Protein AF-A0A847X9S2-F1 (afdb_monomer_lite)

Radius of gyration: 16.28 Å; chains: 1; bounding box: 38×32×37 Å

Structure (mmCIF, N/CA/C/O backbone):
data_AF-A0A847X9S2-F1
#
_entry.id   AF-A0A847X9S2-F1
#
loop_
_atom_site.group_PDB
_atom_site.id
_atom_site.type_symbol
_atom_site.label_atom_id
_atom_site.label_alt_id
_atom_site.label_comp_id
_atom_site.label_asym_id
_atom_site.label_entity_id
_atom_site.label_seq_id
_atom_site.pdbx_PDB_ins_code
_atom_site.Cartn_x
_atom_site.Cartn_y
_atom_site.Cartn_z
_atom_site.occupancy
_atom_site.B_iso_or_equiv
_atom_site.auth_seq_id
_atom_site.auth_comp_id
_atom_site.auth_asym_id
_atom_site.auth_atom_id
_atom_site.pdbx_PDB_model_num
ATOM 1 N N . ASP A 1 1 ? 12.461 -0.513 -14.386 1.00 44.28 1 ASP A N 1
ATOM 2 C CA . ASP A 1 1 ? 12.731 -1.868 -13.884 1.00 44.28 1 ASP A CA 1
ATOM 3 C C . ASP A 1 1 ? 13.673 -1.711 -12.692 1.00 44.28 1 ASP A C 1
ATOM 5 O O . ASP A 1 1 ? 14.872 -1.596 -12.882 1.00 44.28 1 ASP A O 1
ATOM 9 N N . TYR A 1 2 ? 13.139 -1.498 -11.482 1.00 39.44 2 TYR A N 1
ATOM 10 C CA . TYR A 1 2 ? 13.909 -0.993 -10.321 1.00 39.44 2 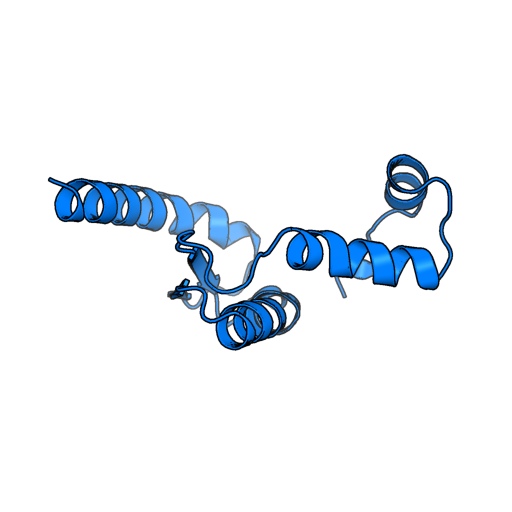TYR A CA 1
ATOM 11 C C . TYR A 1 2 ? 14.960 -1.996 -9.810 1.00 39.44 2 TYR A C 1
ATOM 13 O O . TYR A 1 2 ? 15.936 -1.627 -9.166 1.00 39.44 2 TYR A O 1
ATOM 21 N N . LEU A 1 3 ? 14.807 -3.272 -10.176 1.00 44.12 3 LEU A N 1
ATOM 22 C CA . LEU A 1 3 ? 15.820 -4.299 -9.943 1.00 44.12 3 LEU A CA 1
ATOM 23 C C . LEU A 1 3 ? 17.043 -4.170 -10.866 1.00 44.12 3 LEU A C 1
ATOM 25 O O . LEU A 1 3 ? 18.024 -4.869 -10.640 1.00 44.12 3 LEU A O 1
ATOM 29 N N . GLN A 1 4 ? 17.029 -3.279 -11.865 1.00 47.06 4 GLN A N 1
ATOM 30 C CA . GLN A 1 4 ? 18.229 -2.978 -12.655 1.00 47.06 4 GLN A CA 1
ATOM 31 C C . GLN A 1 4 ? 19.197 -2.015 -11.954 1.00 47.06 4 GLN A C 1
ATOM 33 O O . GLN A 1 4 ? 20.340 -1.908 -12.387 1.00 47.06 4 GLN A O 1
ATOM 38 N N . GLU A 1 5 ? 18.789 -1.371 -10.856 1.00 49.03 5 GLU A N 1
ATOM 39 C CA . GLU A 1 5 ? 19.664 -0.502 -10.052 1.00 49.03 5 GLU A CA 1
ATOM 40 C C . GLU A 1 5 ? 19.896 -1.016 -8.625 1.00 49.03 5 GLU A C 1
ATOM 42 O O . GLU A 1 5 ? 20.432 -0.297 -7.779 1.00 49.03 5 GLU A O 1
ATOM 47 N N . VAL A 1 6 ? 19.584 -2.285 -8.335 1.00 57.31 6 VAL A N 1
ATOM 48 C CA . VAL A 1 6 ? 20.211 -2.917 -7.170 1.00 57.31 6 VAL A CA 1
ATOM 49 C C . VAL A 1 6 ? 21.669 -3.121 -7.540 1.00 57.31 6 VAL A C 1
ATOM 51 O O . VAL A 1 6 ? 22.021 -4.035 -8.284 1.00 57.31 6 VAL A O 1
ATOM 54 N N . LYS A 1 7 ? 22.525 -2.220 -7.066 1.00 65.50 7 LYS A N 1
ATOM 55 C CA . LYS A 1 7 ? 23.961 -2.379 -7.240 1.00 65.50 7 LYS A CA 1
ATOM 56 C C . 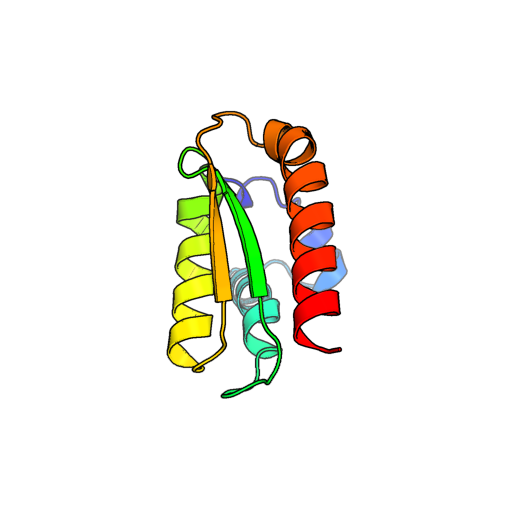LYS A 1 7 ? 24.351 -3.737 -6.664 1.00 65.50 7 LYS A C 1
ATOM 58 O O . LYS A 1 7 ? 24.050 -4.016 -5.504 1.00 65.50 7 LYS A O 1
ATOM 63 N N . MET A 1 8 ? 25.017 -4.560 -7.472 1.00 67.19 8 MET A N 1
ATOM 64 C CA . MET A 1 8 ? 25.430 -5.915 -7.084 1.00 67.19 8 MET A CA 1
ATOM 65 C C . MET A 1 8 ? 26.228 -5.923 -5.773 1.00 67.19 8 MET A C 1
ATOM 67 O O . MET A 1 8 ? 26.135 -6.879 -5.019 1.00 67.19 8 MET A O 1
ATOM 71 N N . GLU A 1 9 ? 26.888 -4.807 -5.439 1.00 70.75 9 GLU A N 1
ATOM 72 C CA . GLU A 1 9 ? 27.557 -4.583 -4.152 1.00 70.75 9 GLU A CA 1
ATOM 73 C C . GLU A 1 9 ? 26.646 -4.788 -2.927 1.00 70.75 9 GLU A C 1
ATOM 75 O O . GLU A 1 9 ? 27.106 -5.286 -1.904 1.00 70.75 9 GLU A O 1
ATOM 80 N N . TYR A 1 10 ? 25.355 -4.448 -3.011 1.00 74.62 10 TYR A N 1
ATOM 81 C CA . TYR A 1 10 ? 24.410 -4.666 -1.914 1.00 74.62 10 TYR A CA 1
ATOM 82 C C . TYR A 1 10 ? 23.992 -6.127 -1.802 1.00 74.62 10 TYR A C 1
ATOM 84 O O . TYR A 1 10 ? 23.849 -6.632 -0.691 1.00 74.62 10 TYR A O 1
ATOM 92 N N . ILE A 1 11 ? 23.816 -6.808 -2.936 1.00 71.50 11 ILE A N 1
ATOM 93 C CA . ILE A 1 11 ? 23.480 -8.235 -2.953 1.00 71.50 11 ILE A CA 1
ATOM 94 C C . ILE A 1 11 ? 24.667 -9.033 -2.405 1.00 71.50 11 ILE A C 1
ATOM 96 O O . ILE A 1 11 ? 24.482 -9.833 -1.493 1.00 71.50 11 ILE A O 1
ATOM 100 N N . ASP A 1 12 ? 25.886 -8.720 -2.851 1.00 75.44 12 ASP A N 1
ATOM 101 C CA . ASP A 1 12 ? 27.123 -9.307 -2.333 1.00 75.44 12 ASP A CA 1
ATOM 102 C C . ASP A 1 12 ? 27.297 -9.049 -0.834 1.00 75.44 12 ASP A C 1
ATOM 104 O O . ASP A 1 12 ? 27.655 -9.955 -0.087 1.00 75.44 12 ASP A O 1
ATOM 108 N N . TYR A 1 13 ? 27.017 -7.830 -0.365 1.00 80.06 13 TYR A N 1
ATOM 109 C CA . TYR A 1 13 ? 27.127 -7.500 1.056 1.00 80.06 13 TYR A CA 1
ATOM 110 C C . TYR A 1 13 ? 26.133 -8.279 1.928 1.00 80.06 13 TYR A C 1
ATOM 112 O O . TYR A 1 13 ? 26.488 -8.723 3.019 1.00 80.06 13 TYR A O 1
ATOM 120 N N . ILE A 1 14 ? 24.887 -8.429 1.471 1.00 77.81 14 ILE A N 1
ATOM 121 C CA . ILE A 1 14 ? 23.818 -9.067 2.251 1.00 77.81 14 ILE A CA 1
ATOM 122 C C . ILE A 1 14 ? 23.914 -10.595 2.178 1.00 77.81 14 ILE A C 1
ATOM 124 O O . ILE A 1 14 ? 23.704 -11.266 3.187 1.00 77.81 14 ILE A O 1
ATOM 128 N N . MET A 1 15 ? 24.214 -11.142 0.999 1.00 78.00 15 MET A N 1
ATOM 129 C CA . MET A 1 15 ? 24.068 -12.571 0.701 1.00 78.00 15 MET A CA 1
ATOM 130 C C . MET A 1 15 ? 25.405 -13.287 0.467 1.00 78.00 15 MET A C 1
ATOM 132 O O . MET A 1 15 ? 25.451 -14.512 0.532 1.00 78.00 15 MET A O 1
ATOM 136 N N . GLY A 1 16 ? 26.496 -12.556 0.211 1.00 78.25 16 GLY A N 1
ATOM 137 C CA . GLY A 1 16 ? 27.824 -13.125 -0.048 1.00 78.25 16 GLY A CA 1
ATOM 138 C C . GLY A 1 16 ? 28.010 -13.763 -1.433 1.00 78.25 16 GLY A C 1
ATOM 139 O O . GLY A 1 16 ? 29.074 -14.327 -1.686 1.00 78.25 16 GLY A O 1
ATOM 140 N N . ASP A 1 17 ? 27.002 -13.692 -2.307 1.00 74.31 17 ASP A N 1
ATOM 141 C CA . ASP A 1 17 ? 26.992 -14.179 -3.696 1.00 74.31 17 ASP A CA 1
ATOM 142 C C . ASP A 1 17 ? 25.974 -13.357 -4.521 1.00 74.31 17 ASP A C 1
ATOM 144 O O . ASP A 1 17 ? 25.091 -12.722 -3.951 1.00 74.31 17 ASP A O 1
ATOM 148 N N . HIS A 1 18 ? 26.068 -13.369 -5.854 1.00 69.69 18 HIS A N 1
ATOM 149 C CA . HIS A 1 18 ? 25.235 -12.579 -6.780 1.00 69.69 18 HIS A CA 1
ATOM 150 C C . HIS A 1 18 ? 24.656 -13.410 -7.940 1.00 69.69 18 HIS A C 1
ATOM 152 O O . HIS A 1 18 ? 24.405 -12.909 -9.043 1.00 69.69 18 HIS A O 1
ATOM 158 N N . GLY A 1 19 ? 24.422 -14.702 -7.705 1.00 72.00 19 GLY A N 1
ATOM 159 C CA . GLY A 1 19 ? 23.733 -15.577 -8.646 1.00 72.00 19 GLY A CA 1
ATOM 160 C C . GLY A 1 19 ? 22.231 -15.277 -8.781 1.00 72.00 19 GLY A C 1
ATOM 161 O O . GLY A 1 19 ? 21.600 -14.650 -7.932 1.00 72.00 19 GLY A O 1
ATOM 162 N N . LYS A 1 20 ? 21.602 -15.804 -9.843 1.00 67.50 20 LYS A N 1
ATOM 163 C CA . LYS A 1 20 ? 20.135 -15.716 -10.032 1.00 67.50 20 LYS A CA 1
ATOM 164 C C . LYS A 1 20 ? 19.341 -16.353 -8.886 1.00 67.50 20 LYS A C 1
ATOM 166 O O . LYS A 1 20 ? 18.250 -15.887 -8.577 1.00 67.50 20 LYS A O 1
ATOM 171 N N . ALA A 1 21 ? 19.881 -17.410 -8.279 1.00 70.69 21 ALA A N 1
ATOM 172 C CA . ALA A 1 21 ? 19.288 -18.036 -7.102 1.00 70.69 21 ALA A CA 1
ATOM 173 C C . ALA A 1 21 ? 19.217 -17.045 -5.928 1.00 70.69 21 ALA A C 1
ATOM 175 O O . ALA A 1 21 ? 18.169 -16.911 -5.309 1.00 70.69 21 ALA A O 1
ATOM 176 N N . THR A 1 22 ? 20.275 -16.261 -5.719 1.00 77.62 22 THR A N 1
ATOM 177 C CA . THR A 1 22 ? 20.379 -15.272 -4.644 1.00 77.62 22 THR A CA 1
ATOM 178 C C . THR A 1 22 ? 19.363 -14.139 -4.770 1.00 77.62 22 THR A C 1
ATOM 180 O O . THR A 1 22 ? 18.781 -13.700 -3.781 1.00 77.62 22 THR A O 1
ATOM 183 N N . GLN A 1 23 ? 19.099 -13.673 -5.993 1.00 74.94 23 GLN A N 1
ATOM 184 C CA . GLN A 1 23 ? 18.068 -12.660 -6.231 1.00 74.94 23 GLN A CA 1
ATOM 185 C C . GLN A 1 23 ? 16.661 -13.188 -5.904 1.00 74.94 23 GLN A C 1
ATOM 187 O O . GLN A 1 23 ? 15.854 -12.474 -5.310 1.00 74.94 23 GLN A O 1
ATOM 192 N N . GLU A 1 24 ? 16.367 -14.433 -6.280 1.00 77.88 24 GLU A N 1
ATOM 193 C CA . GLU A 1 24 ? 15.084 -15.077 -5.983 1.00 77.88 24 GLU A CA 1
ATOM 194 C C . GLU A 1 24 ? 14.906 -15.293 -4.473 1.00 77.88 24 GLU A C 1
ATOM 196 O O . GLU A 1 24 ? 13.852 -14.985 -3.920 1.00 77.88 24 GLU A O 1
ATOM 201 N N . GLU A 1 25 ? 15.960 -15.730 -3.782 1.00 78.69 25 GLU A N 1
ATOM 202 C CA . GLU A 1 25 ? 15.987 -15.842 -2.320 1.00 78.69 25 GLU A CA 1
ATOM 203 C C . GLU A 1 25 ? 15.739 -14.487 -1.648 1.00 78.69 25 GLU A C 1
ATOM 205 O O . GLU A 1 25 ? 14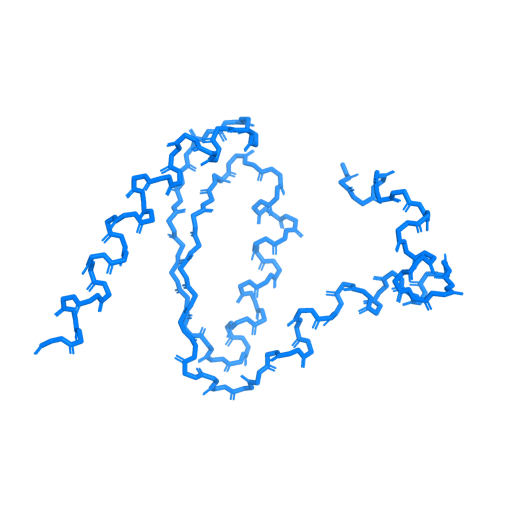.931 -14.389 -0.722 1.00 78.69 25 GLU A O 1
ATOM 210 N N . MET A 1 26 ? 16.368 -13.421 -2.152 1.00 78.75 26 MET A N 1
ATOM 211 C CA . MET A 1 26 ? 16.176 -12.068 -1.632 1.00 78.75 26 MET A CA 1
ATOM 212 C C . MET A 1 26 ? 14.733 -11.581 -1.823 1.00 78.75 26 MET A C 1
ATOM 214 O O . MET A 1 26 ? 14.151 -11.011 -0.899 1.00 78.75 26 MET A O 1
ATOM 218 N N . ASN A 1 27 ? 14.118 -11.860 -2.978 1.00 78.81 27 ASN A N 1
ATOM 219 C CA . ASN A 1 27 ? 12.707 -11.542 -3.230 1.00 78.81 27 ASN A CA 1
ATOM 220 C C . ASN A 1 27 ? 11.763 -12.256 -2.250 1.00 78.81 27 ASN A C 1
ATOM 222 O O . ASN A 1 27 ? 10.700 -11.730 -1.917 1.00 78.81 27 ASN A O 1
ATOM 226 N N . GLN A 1 28 ? 12.147 -13.443 -1.776 1.00 81.94 28 GLN A N 1
ATOM 227 C CA . GLN A 1 28 ? 11.336 -14.249 -0.868 1.00 81.94 28 GLN A CA 1
ATOM 228 C C . GLN A 1 28 ? 11.534 -13.894 0.610 1.00 81.94 28 GLN A C 1
ATOM 230 O O . GLN A 1 28 ? 10.699 -14.284 1.427 1.00 81.94 28 GLN A O 1
ATOM 235 N N . LEU A 1 29 ? 12.567 -13.123 0.977 1.00 81.62 29 LEU A N 1
ATOM 236 C CA . LEU A 1 29 ? 12.884 -12.800 2.376 1.00 81.62 29 LEU A CA 1
ATOM 237 C C . LEU A 1 29 ? 11.669 -12.278 3.146 1.00 81.62 29 LEU A C 1
ATOM 239 O O . LEU A 1 29 ? 11.288 -12.867 4.153 1.00 81.62 29 LEU A O 1
ATOM 243 N N . ILE A 1 30 ? 11.016 -11.221 2.649 1.00 77.62 30 ILE A N 1
ATOM 244 C CA . ILE A 1 30 ? 9.854 -10.618 3.324 1.00 77.62 30 ILE A CA 1
ATOM 245 C C . ILE A 1 30 ? 8.729 -11.646 3.477 1.00 77.62 30 ILE A C 1
ATOM 247 O O . ILE A 1 30 ? 8.109 -11.732 4.534 1.00 77.62 30 ILE A O 1
ATOM 251 N N . THR A 1 31 ? 8.487 -12.461 2.449 1.00 79.69 31 THR A N 1
ATOM 252 C CA . THR A 1 31 ? 7.420 -13.467 2.475 1.00 79.69 31 THR A CA 1
ATOM 253 C C . THR A 1 31 ? 7.733 -14.650 3.389 1.00 79.69 31 THR A C 1
ATOM 255 O O . THR A 1 31 ? 6.808 -15.230 3.949 1.00 79.69 31 THR A O 1
ATOM 258 N N . ASN A 1 32 ? 9.013 -14.968 3.602 1.00 81.44 32 ASN A N 1
ATOM 259 C CA . ASN A 1 32 ? 9.454 -16.035 4.502 1.00 81.44 32 ASN A CA 1
ATOM 260 C C . ASN A 1 32 ? 9.247 -15.673 5.979 1.00 81.44 32 ASN A C 1
ATOM 262 O O . ASN A 1 32 ? 9.082 -16.564 6.809 1.00 81.44 32 ASN A O 1
ATOM 266 N N . PHE A 1 33 ? 9.216 -14.378 6.311 1.00 79.25 33 PHE A N 1
ATOM 267 C CA . PHE A 1 33 ? 8.878 -13.907 7.658 1.00 79.25 33 PHE A CA 1
ATOM 268 C C . PHE A 1 33 ? 7.370 -13.852 7.923 1.00 79.25 33 PHE A C 1
ATOM 270 O O . PHE A 1 33 ? 6.957 -13.678 9.071 1.00 79.25 33 PHE A O 1
ATOM 277 N N . LEU A 1 34 ? 6.533 -13.995 6.893 1.00 84.50 34 LEU A N 1
ATOM 278 C CA . LEU A 1 34 ? 5.090 -14.030 7.080 1.00 84.50 34 LEU A CA 1
ATOM 279 C C . LEU A 1 34 ? 4.655 -15.416 7.560 1.00 84.50 34 LEU A C 1
ATOM 281 O O . LEU A 1 34 ? 4.879 -16.426 6.895 1.00 84.50 34 LEU A O 1
ATOM 285 N N . ALA A 1 35 ? 3.970 -15.450 8.699 1.00 81.88 35 ALA A N 1
ATOM 286 C CA . ALA A 1 35 ? 3.312 -16.649 9.197 1.00 81.88 35 ALA A CA 1
ATOM 287 C C . ALA A 1 35 ? 1.836 -16.677 8.752 1.00 81.88 35 ALA A C 1
ATOM 289 O O . ALA A 1 35 ? 1.167 -15.637 8.820 1.00 81.88 35 ALA A O 1
ATOM 290 N N . PRO A 1 36 ? 1.298 -17.842 8.343 1.00 83.25 36 PRO A N 1
ATOM 291 C CA . PRO A 1 36 ? -0.133 -18.004 8.107 1.00 83.25 36 PRO A CA 1
ATOM 292 C C . PRO A 1 36 ? -0.959 -17.552 9.314 1.00 83.25 36 PRO A C 1
ATOM 294 O O . PRO A 1 36 ? -0.613 -17.853 10.456 1.00 83.25 36 PRO A O 1
ATOM 297 N N . SER A 1 37 ? -2.051 -16.831 9.054 1.00 77.75 37 SER A N 1
ATOM 298 C CA . SER A 1 37 ? -2.966 -16.311 10.080 1.00 77.75 37 SER A CA 1
ATOM 299 C C . SER A 1 37 ? -2.291 -15.433 11.142 1.00 77.75 37 SER A C 1
ATOM 301 O O . SER A 1 37 ? -2.744 -15.378 12.288 1.00 77.75 37 SER A O 1
ATOM 303 N N . SER A 1 38 ? -1.214 -14.730 10.769 1.00 84.69 38 SER A N 1
ATOM 304 C CA . SER A 1 38 ? -0.627 -13.692 11.617 1.00 84.69 38 SER A CA 1
ATOM 305 C C . SER A 1 38 ? -1.684 -12.663 12.031 1.00 84.69 38 SER A C 1
ATOM 307 O O . SER A 1 38 ? -2.527 -12.259 11.230 1.00 84.69 38 SER A O 1
ATOM 309 N N . GLN A 1 39 ? -1.603 -12.194 13.278 1.00 88.06 39 GLN A N 1
ATOM 310 C CA . GLN A 1 39 ? -2.439 -11.095 13.773 1.00 88.06 39 GLN A CA 1
ATOM 311 C C . GLN A 1 39 ? -1.956 -9.719 13.289 1.00 88.06 39 GLN A C 1
ATOM 313 O O . GLN A 1 39 ? -2.621 -8.712 13.534 1.00 88.06 39 GLN A O 1
ATOM 318 N N . THR A 1 40 ? -0.805 -9.656 12.609 1.00 89.31 40 THR A N 1
ATOM 319 C CA . THR A 1 40 ? -0.310 -8.426 11.988 1.00 89.31 40 THR A CA 1
ATOM 320 C C . THR A 1 40 ? -1.311 -7.920 10.954 1.00 89.31 40 THR A C 1
ATOM 322 O O . THR A 1 40 ? -1.702 -8.648 10.046 1.00 89.31 40 THR A O 1
ATOM 325 N N . LYS A 1 41 ? -1.685 -6.647 11.071 1.00 92.69 41 LYS A N 1
ATOM 326 C CA . LYS A 1 41 ? -2.511 -5.933 10.096 1.00 92.69 41 LYS A CA 1
ATOM 327 C C . LYS A 1 41 ? -1.620 -5.003 9.286 1.00 92.69 41 LYS A C 1
ATOM 329 O O . LYS A 1 41 ? -0.858 -4.234 9.870 1.00 92.69 41 LYS A O 1
ATOM 334 N N . PHE A 1 42 ? -1.713 -5.069 7.963 1.00 94.06 42 PHE A N 1
ATOM 335 C CA . PHE A 1 42 ? -0.954 -4.192 7.073 1.00 94.06 42 PHE A CA 1
ATOM 336 C C . PHE A 1 42 ? -1.822 -3.031 6.585 1.00 94.06 42 PHE A C 1
ATOM 338 O O . PHE A 1 42 ? -2.931 -3.235 6.110 1.00 94.06 42 PHE A O 1
ATOM 345 N N . TYR A 1 43 ? -1.302 -1.812 6.656 1.00 95.56 43 TYR A N 1
ATOM 346 C CA . TYR A 1 43 ? -1.953 -0.610 6.137 1.00 95.56 43 TYR A CA 1
ATOM 347 C C . TYR A 1 43 ? -0.985 0.033 5.152 1.00 95.56 43 TYR A C 1
ATOM 349 O O . TYR A 1 43 ? 0.124 0.408 5.535 1.00 95.56 43 TYR A O 1
ATOM 357 N N . ILE A 1 44 ? -1.346 0.054 3.870 1.00 93.94 44 ILE A N 1
ATOM 358 C CA . ILE A 1 44 ? -0.415 0.364 2.784 1.00 93.94 44 ILE A CA 1
ATOM 359 C C . ILE A 1 44 ? -0.961 1.537 1.978 1.00 93.94 44 ILE A C 1
ATOM 361 O O . ILE A 1 44 ? -1.989 1.415 1.316 1.00 93.94 44 ILE A O 1
ATOM 365 N N . HIS A 1 45 ? -0.226 2.644 1.988 1.00 93.56 45 HIS A N 1
ATOM 366 C CA . HIS A 1 45 ? -0.464 3.786 1.113 1.00 93.56 45 HIS A CA 1
ATOM 367 C C . HIS A 1 45 ? 0.309 3.627 -0.192 1.00 93.56 45 HIS A C 1
ATOM 369 O O . HIS A 1 45 ? 1.506 3.327 -0.174 1.00 93.56 45 HIS A O 1
ATOM 375 N N . ILE A 1 46 ? -0.360 3.827 -1.324 1.00 91.50 46 ILE A N 1
ATOM 376 C CA . ILE A 1 46 ? 0.252 3.667 -2.641 1.00 91.50 46 ILE A CA 1
ATOM 377 C C . ILE A 1 46 ? -0.487 4.475 -3.710 1.00 91.50 46 ILE A C 1
ATOM 379 O O . ILE A 1 46 ? -1.711 4.580 -3.688 1.00 91.50 46 ILE A O 1
ATOM 383 N N . SER A 1 47 ? 0.232 4.966 -4.720 1.00 89.94 47 SER A N 1
ATOM 384 C CA . SER A 1 47 ? -0.402 5.428 -5.957 1.00 89.94 47 SER A CA 1
ATOM 385 C C . SER A 1 47 ? -0.602 4.295 -6.956 1.00 89.94 47 SER A C 1
ATOM 387 O O . SER A 1 47 ? 0.309 3.529 -7.262 1.00 89.94 47 SER A O 1
ATOM 389 N N . THR A 1 48 ? -1.789 4.243 -7.551 1.00 87.94 48 THR A N 1
ATOM 390 C CA . THR A 1 48 ? -2.099 3.304 -8.641 1.00 87.94 48 THR A CA 1
ATOM 391 C C . THR A 1 48 ? -1.371 3.607 -9.954 1.00 87.94 48 THR A C 1
ATOM 393 O O . THR A 1 48 ? -1.312 2.738 -10.831 1.00 87.94 48 THR A O 1
ATOM 396 N N . GLU A 1 49 ? -0.799 4.805 -10.078 1.00 87.25 49 GLU A N 1
ATOM 397 C CA . GLU A 1 49 ? 0.009 5.240 -11.221 1.00 87.25 49 GLU A CA 1
ATOM 398 C C . GLU A 1 49 ? 1.513 4.994 -11.005 1.00 87.25 49 GLU A C 1
ATOM 400 O O . GLU A 1 49 ? 2.290 5.073 -11.956 1.00 87.25 49 GLU A O 1
ATOM 405 N N . ASP A 1 50 ? 1.920 4.598 -9.794 1.00 81.44 50 ASP A N 1
ATOM 406 C CA . ASP A 1 50 ? 3.287 4.178 -9.502 1.00 81.44 50 ASP A CA 1
ATOM 407 C C . ASP A 1 50 ? 3.547 2.755 -10.027 1.00 81.44 50 ASP A C 1
ATOM 409 O O . ASP A 1 50 ? 2.809 1.803 -9.753 1.00 81.44 50 ASP A O 1
ATOM 413 N N . HIS A 1 51 ? 4.643 2.571 -10.762 1.00 81.94 51 HIS A N 1
ATOM 414 C CA . HIS A 1 51 ? 5.085 1.256 -11.220 1.00 81.94 51 HIS A CA 1
ATOM 415 C C . HIS A 1 51 ? 5.281 0.236 -10.078 1.00 81.94 51 HIS A C 1
ATOM 417 O O . HIS A 1 51 ? 5.060 -0.963 -10.284 1.00 81.94 51 HIS A O 1
ATOM 423 N N . HIS A 1 52 ? 5.621 0.686 -8.867 1.00 82.38 52 HIS A N 1
ATOM 424 C CA . HIS A 1 52 ? 5.750 -0.166 -7.687 1.00 82.38 52 HIS A CA 1
ATOM 425 C C . HIS A 1 52 ? 4.417 -0.788 -7.251 1.00 82.38 52 HIS A C 1
ATOM 427 O O . HIS A 1 52 ? 4.415 -1.900 -6.716 1.00 82.38 52 HIS A O 1
ATOM 433 N N . TYR A 1 53 ? 3.275 -0.147 -7.539 1.00 86.50 53 TYR A N 1
ATOM 434 C CA . TYR A 1 53 ? 1.960 -0.728 -7.256 1.00 86.50 53 TYR A CA 1
ATOM 435 C C . TYR A 1 53 ? 1.787 -2.067 -7.974 1.00 86.50 53 TYR A C 1
ATOM 437 O O . TYR A 1 53 ? 1.457 -3.081 -7.357 1.00 86.50 53 TYR A O 1
ATOM 445 N N . LYS A 1 54 ? 2.072 -2.093 -9.280 1.00 87.31 54 LYS A N 1
ATOM 446 C CA . LYS A 1 54 ? 1.924 -3.306 -10.093 1.00 87.31 54 LYS A CA 1
ATOM 447 C C . LYS A 1 54 ? 3.015 -4.332 -9.804 1.00 87.31 54 LYS A C 1
ATOM 449 O O . LYS A 1 54 ? 2.715 -5.522 -9.757 1.00 87.31 54 LYS A O 1
ATOM 454 N N . ASN A 1 55 ? 4.250 -3.873 -9.611 1.00 85.56 55 ASN A N 1
ATOM 455 C CA . ASN A 1 55 ? 5.417 -4.752 -9.544 1.00 85.56 55 ASN A CA 1
ATOM 456 C C . ASN A 1 55 ? 5.709 -5.305 -8.145 1.00 85.56 55 ASN A C 1
ATOM 458 O O . ASN A 1 55 ? 6.349 -6.348 -8.047 1.00 85.56 55 ASN A O 1
ATOM 462 N N . HIS A 1 56 ? 5.255 -4.648 -7.073 1.00 85.69 56 HIS A N 1
ATOM 463 C CA . HIS A 1 56 ? 5.567 -5.066 -5.699 1.00 85.69 56 HIS A CA 1
ATOM 464 C C . HIS A 1 56 ? 4.325 -5.188 -4.823 1.00 85.69 56 HIS A C 1
ATOM 466 O O . HIS A 1 56 ? 4.132 -6.230 -4.200 1.00 85.69 56 HIS A O 1
ATOM 472 N N . ILE A 1 57 ? 3.447 -4.178 -4.821 1.00 91.38 57 ILE A N 1
ATOM 473 C CA . ILE A 1 57 ? 2.276 -4.192 -3.933 1.00 91.38 57 ILE A CA 1
ATOM 474 C C . ILE A 1 57 ? 1.295 -5.296 -4.335 1.00 91.38 57 ILE A C 1
ATOM 476 O O . ILE A 1 57 ? 0.924 -6.100 -3.489 1.00 91.38 57 ILE A O 1
ATOM 480 N N . LEU A 1 58 ? 0.931 -5.415 -5.618 1.00 92.25 58 LEU A N 1
ATOM 481 C CA . LEU A 1 58 ? 0.017 -6.476 -6.066 1.00 92.25 58 LEU A CA 1
ATOM 482 C C . LEU A 1 58 ? 0.560 -7.904 -5.848 1.00 92.25 58 LEU A C 1
ATOM 484 O O . LEU A 1 58 ? -0.216 -8.773 -5.442 1.00 92.25 58 LEU A O 1
ATOM 488 N N . PRO A 1 59 ? 1.844 -8.216 -6.117 1.00 90.75 59 PRO A N 1
ATOM 489 C CA . PRO A 1 59 ? 2.417 -9.499 -5.719 1.00 90.75 59 PRO A CA 1
ATOM 490 C C . PRO A 1 59 ? 2.354 -9.741 -4.212 1.00 90.75 59 PRO A C 1
ATOM 492 O O . PRO A 1 59 ? 1.959 -10.828 -3.797 1.00 90.75 59 PRO A O 1
ATOM 495 N N . PHE A 1 60 ? 2.680 -8.735 -3.399 1.00 91.50 60 PHE A N 1
ATOM 496 C CA . PHE A 1 60 ? 2.666 -8.860 -1.945 1.00 91.50 60 PHE A CA 1
ATOM 497 C C . PHE A 1 60 ? 1.257 -9.116 -1.397 1.00 91.50 60 PHE A C 1
ATOM 499 O O . PHE A 1 60 ? 1.075 -10.046 -0.614 1.00 91.50 60 PHE A O 1
ATOM 506 N N . THR A 1 61 ? 0.237 -8.390 -1.869 1.00 93.75 61 THR A N 1
ATOM 507 C CA . THR A 1 61 ? -1.151 -8.594 -1.419 1.00 93.75 61 THR A CA 1
ATOM 508 C C . THR A 1 61 ? -1.658 -9.998 -1.725 1.00 93.75 61 THR A C 1
ATOM 510 O O . THR A 1 61 ? -2.346 -10.579 -0.900 1.00 93.75 61 THR A O 1
ATOM 513 N N . LYS A 1 62 ? -1.235 -10.611 -2.842 1.00 93.31 62 LYS A N 1
ATOM 514 C CA . LYS A 1 62 ? -1.563 -12.019 -3.140 1.00 93.31 62 LYS A CA 1
ATOM 515 C C . LYS A 1 62 ? -0.977 -12.994 -2.115 1.00 93.31 62 LYS A C 1
ATOM 517 O O . LYS A 1 62 ? -1.556 -14.055 -1.884 1.00 93.31 62 LYS A O 1
ATOM 522 N N . VAL A 1 63 ? 0.184 -12.679 -1.536 1.00 91.81 63 VAL A N 1
ATOM 523 C CA . VAL A 1 63 ? 0.770 -13.480 -0.450 1.00 91.81 63 VAL A CA 1
ATOM 524 C C . VAL A 1 63 ? -0.014 -13.271 0.844 1.00 91.81 63 VAL A C 1
ATOM 526 O O . VAL A 1 63 ? -0.330 -14.254 1.510 1.00 91.81 63 VAL A O 1
ATOM 529 N N . LEU A 1 64 ? -0.398 -12.029 1.159 1.00 93.56 64 LEU A N 1
ATOM 530 C CA . LEU A 1 64 ? -1.242 -11.726 2.321 1.00 93.56 64 LEU A CA 1
ATOM 531 C C . LEU A 1 64 ? -2.600 -12.439 2.235 1.00 93.56 64 LEU A C 1
ATOM 533 O O . LEU A 1 64 ? -2.980 -13.121 3.186 1.00 93.56 64 LEU A O 1
ATOM 537 N N . ASP A 1 65 ? -3.259 -12.386 1.073 1.00 94.12 65 ASP A N 1
ATOM 538 C CA . ASP A 1 65 ? -4.501 -13.113 0.782 1.00 94.12 65 ASP A CA 1
ATOM 539 C C . ASP A 1 65 ? -4.335 -14.617 1.020 1.00 94.12 65 ASP A C 1
ATOM 541 O O . ASP A 1 65 ? -5.131 -15.241 1.724 1.00 94.12 65 ASP A O 1
ATOM 545 N N . ARG A 1 66 ? -3.265 -15.211 0.470 1.00 93.06 66 ARG A N 1
ATOM 546 C CA . ARG A 1 66 ? -2.966 -16.642 0.628 1.00 93.06 66 ARG A CA 1
ATOM 547 C C . ARG A 1 66 ? -2.812 -17.033 2.096 1.00 93.06 66 ARG A C 1
ATOM 549 O O . ARG A 1 66 ? -3.178 -18.145 2.467 1.00 93.06 66 ARG A O 1
ATOM 556 N N . TYR A 1 67 ? -2.236 -16.156 2.911 1.00 92.25 67 TYR A N 1
ATOM 557 C CA . TYR A 1 67 ? -1.978 -16.414 4.327 1.00 92.25 67 TYR A CA 1
ATOM 558 C C . TYR A 1 67 ? -3.124 -15.972 5.242 1.00 92.25 67 TYR A C 1
ATOM 560 O O . TYR A 1 67 ? -3.024 -16.153 6.456 1.00 92.25 67 TYR A O 1
ATOM 568 N N . GLY A 1 68 ? -4.215 -15.430 4.690 1.00 93.50 68 GLY A N 1
ATOM 569 C CA . GLY A 1 68 ? -5.334 -14.907 5.471 1.00 93.50 68 GLY A CA 1
ATOM 570 C C . GLY A 1 68 ? -4.929 -13.737 6.369 1.00 93.50 68 GLY A C 1
ATOM 571 O O . GLY A 1 68 ? -5.482 -13.579 7.455 1.00 93.50 68 GLY A O 1
ATOM 572 N N . ILE A 1 69 ? -3.927 -12.960 5.952 1.00 93.94 69 ILE A N 1
ATOM 573 C CA . ILE A 1 69 ? -3.424 -11.802 6.686 1.00 93.94 69 ILE A CA 1
ATOM 574 C C . ILE A 1 69 ? -4.205 -10.571 6.236 1.00 93.94 69 ILE A C 1
ATOM 576 O O . ILE A 1 69 ? -4.297 -10.281 5.043 1.00 93.94 69 ILE A O 1
ATOM 580 N N . PHE A 1 70 ? -4.748 -9.829 7.198 1.00 94.88 70 PHE A N 1
ATOM 581 C CA . PHE A 1 70 ? -5.490 -8.609 6.908 1.00 94.88 70 PHE A CA 1
ATOM 582 C C . PHE A 1 70 ? -4.575 -7.526 6.331 1.00 94.88 70 PHE A C 1
ATOM 584 O O . PHE A 1 70 ? -3.500 -7.242 6.874 1.00 94.88 70 PHE A O 1
ATOM 591 N N . TYR A 1 71 ? -5.061 -6.854 5.290 1.00 95.62 71 TYR A N 1
ATOM 592 C CA . TYR A 1 71 ? -4.465 -5.623 4.811 1.00 95.62 71 TYR A CA 1
ATOM 593 C C . TYR A 1 71 ? -5.506 -4.629 4.294 1.00 95.62 71 TYR A C 1
ATOM 595 O O . TYR A 1 71 ? -6.582 -5.008 3.834 1.00 95.62 71 TYR A O 1
ATOM 603 N N . GLU A 1 72 ? -5.141 -3.354 4.324 1.00 96.19 72 GLU A N 1
ATOM 604 C CA . GLU A 1 72 ? -5.884 -2.246 3.735 1.00 96.19 72 GLU A CA 1
ATOM 605 C C . GLU A 1 72 ? -4.978 -1.497 2.755 1.00 96.19 72 GLU A C 1
ATOM 607 O O . GLU A 1 72 ? -3.800 -1.263 3.039 1.00 96.19 72 GLU A O 1
ATOM 612 N N . LEU A 1 73 ? -5.527 -1.136 1.594 1.00 94.50 73 LEU A N 1
ATOM 613 C CA . LEU A 1 73 ? -4.834 -0.316 0.606 1.00 94.50 73 LEU A CA 1
ATOM 614 C C . LEU A 1 73 ? -5.497 1.051 0.528 1.00 94.50 73 LEU A C 1
ATOM 616 O O . LEU A 1 73 ? -6.640 1.149 0.080 1.00 94.50 73 LEU A O 1
ATOM 620 N N . ASP A 1 74 ? -4.739 2.079 0.871 1.00 93.94 74 ASP A N 1
ATOM 621 C CA . ASP A 1 74 ? -5.070 3.455 0.548 1.00 93.94 74 ASP A CA 1
ATOM 622 C C . ASP A 1 74 ? -4.475 3.801 -0.818 1.00 93.94 74 ASP A C 1
ATOM 624 O O . ASP A 1 74 ? -3.262 3.701 -1.030 1.00 93.94 74 ASP A O 1
ATOM 628 N N . LYS A 1 75 ? -5.356 4.077 -1.782 1.00 90.94 75 LYS A N 1
ATOM 629 C CA . LYS A 1 75 ? -5.015 4.151 -3.206 1.00 90.94 75 LYS A CA 1
ATOM 630 C C . LYS A 1 75 ? -5.201 5.561 -3.727 1.00 90.94 75 LYS A C 1
ATOM 632 O O . LYS A 1 75 ? -6.328 5.988 -3.959 1.00 90.94 75 LYS A O 1
ATOM 637 N N . GLU A 1 76 ? -4.087 6.195 -4.049 1.00 87.44 76 GLU A N 1
ATOM 638 C CA . GLU A 1 76 ? -4.050 7.533 -4.625 1.00 87.44 76 GLU A CA 1
ATOM 639 C C . GLU A 1 76 ? -3.698 7.524 -6.121 1.00 87.44 76 GLU A C 1
ATOM 641 O O . GLU A 1 76 ? -3.464 6.474 -6.746 1.00 87.44 76 GLU A O 1
ATOM 646 N N . ARG A 1 77 ? -3.705 8.718 -6.722 1.00 83.88 77 ARG A N 1
ATOM 647 C CA . ARG A 1 77 ? 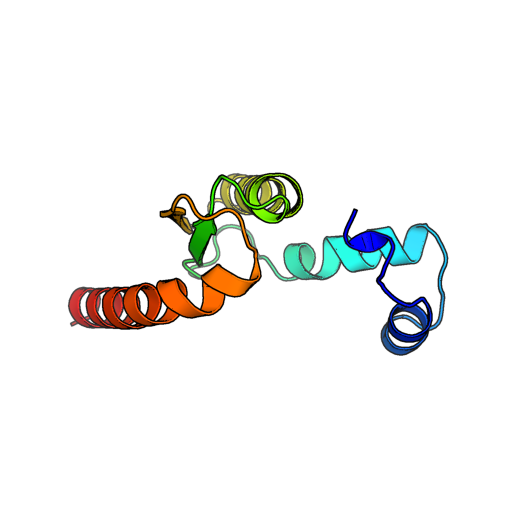-3.323 8.957 -8.122 1.00 83.88 77 ARG A CA 1
ATOM 648 C C . ARG A 1 77 ? -2.294 10.081 -8.220 1.00 83.88 77 ARG A C 1
ATOM 650 O O . ARG A 1 77 ? -2.633 11.220 -8.524 1.00 83.88 77 ARG A O 1
ATOM 657 N N . TYR A 1 78 ? -1.040 9.741 -7.952 1.00 80.44 78 TYR A N 1
ATOM 658 C CA . TYR A 1 78 ? 0.119 10.589 -8.245 1.00 80.44 78 TYR A CA 1
ATOM 659 C C . TYR A 1 78 ? 1.138 9.824 -9.095 1.00 80.44 78 TYR A C 1
ATOM 661 O O . TYR A 1 78 ? 1.323 8.617 -8.934 1.00 80.44 78 TYR A O 1
ATOM 669 N N . THR A 1 79 ? 1.809 10.509 -10.015 1.00 71.00 79 THR A N 1
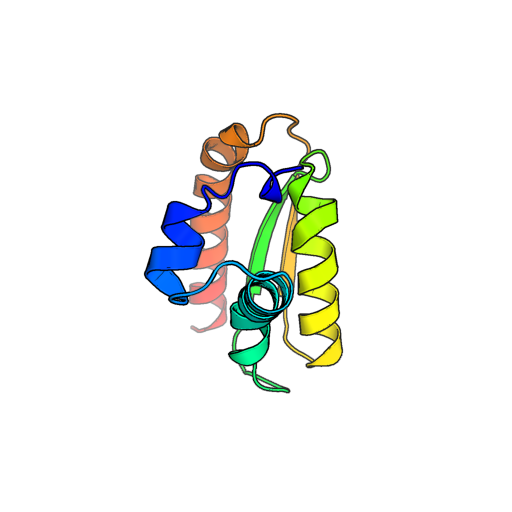ATOM 670 C CA . THR A 1 79 ? 2.674 9.857 -11.011 1.00 71.00 79 THR A CA 1
ATOM 671 C C . THR A 1 79 ? 4.128 9.728 -10.573 1.00 71.00 79 THR A C 1
ATOM 673 O O . THR A 1 79 ? 4.825 8.840 -11.062 1.00 71.00 79 THR A O 1
ATOM 676 N N . ASN A 1 80 ? 4.615 10.598 -9.680 1.00 74.88 80 ASN A N 1
ATOM 677 C CA . ASN A 1 80 ? 6.003 10.542 -9.226 1.00 74.88 80 ASN A CA 1
ATOM 678 C C . ASN A 1 80 ? 6.104 9.752 -7.923 1.00 74.88 80 ASN A C 1
ATOM 680 O O . ASN A 1 80 ? 5.430 10.064 -6.947 1.00 74.88 80 ASN A O 1
ATOM 684 N N . HIS A 1 81 ? 7.019 8.782 -7.871 1.00 70.94 81 HIS A N 1
ATOM 685 C CA . HIS A 1 81 ? 7.269 8.002 -6.654 1.00 70.94 81 HIS A CA 1
ATOM 686 C C . HIS A 1 81 ? 7.615 8.888 -5.440 1.00 70.94 81 HIS A C 1
ATOM 688 O O . HIS A 1 81 ? 7.213 8.598 -4.318 1.00 70.94 81 HIS A O 1
ATOM 694 N N . GLY A 1 82 ? 8.313 10.010 -5.665 1.00 76.06 82 GLY A N 1
ATOM 695 C CA . GLY A 1 82 ? 8.661 10.971 -4.612 1.00 76.06 82 GLY A CA 1
ATOM 696 C C . GLY A 1 82 ? 7.455 11.625 -3.928 1.00 76.06 82 GLY A C 1
ATOM 697 O O . GLY A 1 82 ? 7.566 12.022 -2.767 1.00 76.06 82 GLY A O 1
ATOM 698 N N . ASP A 1 83 ? 6.299 11.664 -4.596 1.00 78.62 83 ASP A N 1
ATOM 699 C CA . ASP A 1 83 ? 5.077 12.268 -4.062 1.00 78.62 83 ASP A CA 1
ATOM 700 C C . ASP A 1 83 ? 4.475 11.409 -2.935 1.00 78.62 83 ASP A C 1
ATOM 702 O O . ASP A 1 83 ? 3.790 11.948 -2.067 1.00 78.62 83 ASP A O 1
ATOM 706 N N . VAL A 1 84 ? 4.820 10.108 -2.846 1.00 79.56 84 VAL A N 1
ATOM 707 C CA . VAL A 1 84 ? 4.518 9.255 -1.673 1.00 79.56 84 VAL A CA 1
ATOM 708 C C . VAL A 1 84 ? 4.844 10.001 -0.384 1.00 79.56 84 VAL A C 1
ATOM 710 O O . VAL A 1 84 ? 4.048 10.000 0.545 1.00 79.56 84 VAL A O 1
ATOM 713 N N . GLY A 1 85 ? 6.007 10.656 -0.309 1.00 80.25 85 GLY A N 1
ATOM 714 C CA . GLY A 1 85 ? 6.454 11.329 0.910 1.00 80.25 85 GLY A CA 1
ATOM 715 C C . GLY A 1 85 ? 5.588 12.526 1.317 1.00 80.25 85 GLY A C 1
ATOM 716 O O . GLY A 1 85 ? 5.580 12.903 2.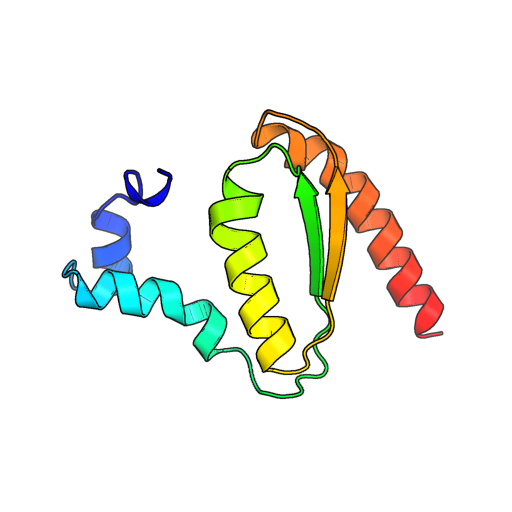492 1.00 80.25 85 GLY A O 1
ATOM 717 N N . GLU A 1 86 ? 4.870 13.125 0.370 1.00 83.75 86 GLU A N 1
ATOM 718 C CA . GLU A 1 86 ? 3.944 14.228 0.613 1.00 83.75 86 GLU A CA 1
ATOM 719 C C . GLU A 1 86 ? 2.610 13.708 1.160 1.00 83.75 86 GLU A C 1
ATOM 721 O O . GLU A 1 86 ? 2.169 14.151 2.222 1.00 83.75 86 GLU A O 1
ATOM 726 N N . TYR A 1 87 ? 2.023 12.705 0.501 1.00 84.00 87 TYR A N 1
ATOM 727 C CA . TYR A 1 87 ? 0.705 12.165 0.852 1.00 84.00 87 TYR A CA 1
ATOM 728 C C . TYR A 1 87 ? 0.738 11.196 2.043 1.00 84.00 87 TYR A C 1
ATOM 730 O O . TYR A 1 87 ? -0.173 11.192 2.874 1.00 84.00 87 TYR A O 1
ATOM 738 N N . TYR A 1 88 ? 1.825 10.435 2.201 1.00 89.38 88 TYR A N 1
ATOM 739 C CA . TYR A 1 88 ? 1.951 9.408 3.237 1.00 89.38 88 TYR A CA 1
ATOM 740 C C . TYR A 1 88 ? 1.845 9.966 4.658 1.00 89.38 88 TYR A C 1
ATOM 742 O O . TYR A 1 88 ? 1.331 9.292 5.545 1.00 89.38 88 TYR A O 1
ATOM 750 N N . LYS A 1 89 ? 2.320 11.193 4.902 1.00 90.69 89 LYS A N 1
ATOM 751 C CA . LYS A 1 89 ? 2.346 11.781 6.252 1.00 90.69 89 LYS A CA 1
ATOM 752 C C . LYS A 1 89 ? 0.945 11.932 6.837 1.00 90.69 89 LYS A C 1
ATOM 754 O O . LYS A 1 89 ? 0.730 11.571 7.993 1.00 90.69 89 LYS A O 1
ATOM 759 N N . ASN A 1 90 ? 0.016 12.449 6.035 1.00 90.69 90 ASN A N 1
ATOM 760 C CA . ASN A 1 90 ? -1.366 12.657 6.458 1.00 90.69 90 ASN A CA 1
ATOM 761 C C . ASN A 1 90 ? -2.060 11.310 6.660 1.00 90.69 90 ASN A C 1
ATOM 763 O O . ASN A 1 90 ? -2.594 11.064 7.739 1.00 90.69 90 ASN A O 1
ATOM 767 N N . TYR A 1 91 ? -1.921 10.405 5.687 1.00 93.62 91 TYR A N 1
ATOM 768 C CA . TYR A 1 91 ? -2.439 9.045 5.793 1.00 93.62 91 TYR A CA 1
ATOM 769 C C . TYR A 1 91 ? -1.950 8.330 7.060 1.00 93.62 91 TYR A C 1
ATOM 771 O O . TYR A 1 91 ? -2.744 7.775 7.815 1.00 93.62 91 TYR A O 1
ATOM 779 N N . ALA A 1 92 ? -0.642 8.362 7.328 1.00 94.06 92 ALA A N 1
ATOM 780 C CA . ALA A 1 92 ? -0.057 7.688 8.479 1.00 94.06 92 ALA A CA 1
ATOM 781 C C . ALA A 1 92 ? -0.594 8.257 9.799 1.00 94.06 92 ALA A C 1
ATOM 783 O O . ALA A 1 92 ? -0.938 7.492 10.698 1.00 94.06 92 ALA A O 1
ATOM 784 N N . ALA A 1 93 ? -0.698 9.585 9.917 1.00 94.50 93 ALA A N 1
ATOM 785 C CA . ALA A 1 93 ? -1.229 10.228 11.116 1.00 94.50 93 ALA A CA 1
ATOM 786 C C . ALA A 1 93 ? -2.698 9.847 11.369 1.00 94.50 93 ALA A C 1
ATOM 788 O O . ALA A 1 93 ? -3.055 9.487 12.494 1.00 94.50 93 ALA A O 1
ATOM 789 N N . GLU A 1 94 ? -3.531 9.880 10.328 1.00 94.75 94 GLU A N 1
ATOM 790 C CA . GLU A 1 94 ? -4.944 9.501 10.407 1.00 94.75 94 GLU A CA 1
ATOM 791 C C . GLU A 1 94 ? -5.104 8.018 10.745 1.00 94.75 94 GLU A C 1
ATOM 793 O O . GLU A 1 94 ? -5.810 7.670 11.691 1.00 94.75 94 GLU A O 1
ATOM 798 N N . LYS A 1 95 ? -4.368 7.138 10.059 1.00 95.62 95 LYS A N 1
ATOM 799 C CA . LYS A 1 95 ? -4.465 5.694 10.273 1.00 95.62 95 LYS A CA 1
ATOM 800 C C . LYS A 1 95 ? -3.993 5.274 11.662 1.00 95.62 95 LYS A C 1
ATOM 802 O O . LYS A 1 95 ? -4.626 4.435 12.296 1.00 95.62 95 LYS A O 1
ATOM 807 N N . ILE A 1 96 ? -2.912 5.871 12.171 1.00 95.00 96 ILE A N 1
ATOM 808 C CA . ILE A 1 96 ? -2.443 5.624 13.543 1.00 95.00 96 ILE A CA 1
ATOM 809 C C . ILE A 1 96 ? -3.523 6.018 14.551 1.00 95.00 96 ILE A C 1
ATOM 811 O O . ILE A 1 96 ? -3.799 5.256 15.477 1.00 95.00 96 ILE A O 1
ATOM 815 N N . LYS A 1 97 ? -4.152 7.184 14.363 1.00 95.75 97 LYS A N 1
ATOM 816 C CA . LYS A 1 97 ? -5.240 7.642 15.228 1.00 95.75 97 LYS A CA 1
ATOM 817 C C . LYS A 1 97 ? -6.414 6.656 15.214 1.00 95.75 97 LYS A C 1
ATOM 819 O O . LYS A 1 97 ? -6.838 6.228 16.283 1.00 95.75 97 LYS A O 1
ATOM 824 N N . GLU A 1 98 ? -6.874 6.241 14.035 1.00 95.00 98 GLU A N 1
ATOM 825 C CA . GLU A 1 98 ? -7.949 5.249 13.888 1.00 95.00 98 GLU A CA 1
ATOM 826 C C . GLU A 1 98 ? -7.625 3.926 14.594 1.00 95.00 98 GLU A C 1
ATOM 828 O O . GLU A 1 98 ? -8.470 3.368 15.293 1.00 95.00 98 GLU A O 1
ATOM 833 N N . ILE A 1 99 ? -6.395 3.422 14.439 1.00 93.75 99 ILE A N 1
ATOM 834 C CA . ILE A 1 99 ? -5.956 2.175 15.080 1.00 93.75 99 ILE A CA 1
ATOM 835 C C . ILE A 1 99 ? -6.000 2.309 16.603 1.00 93.75 99 ILE A C 1
ATOM 837 O O . ILE A 1 99 ? -6.430 1.381 17.284 1.00 93.75 99 ILE A O 1
ATOM 841 N N . ILE A 1 100 ? -5.557 3.438 17.159 1.00 94.06 100 ILE A N 1
ATOM 842 C CA . ILE A 1 100 ? -5.585 3.665 18.609 1.00 94.06 100 ILE A CA 1
ATOM 843 C C . ILE A 1 100 ? -7.034 3.722 19.113 1.00 94.06 100 ILE A C 1
ATOM 845 O O . ILE A 1 100 ? -7.363 3.065 20.100 1.00 94.06 100 ILE A O 1
ATOM 849 N N . GLU A 1 101 ? -7.911 4.443 18.413 1.00 94.00 101 GLU A N 1
ATOM 850 C CA . GLU A 1 101 ? -9.324 4.592 18.786 1.00 94.00 101 GLU A CA 1
ATOM 851 C C . GLU A 1 101 ? -10.096 3.264 18.734 1.00 94.00 101 GLU A C 1
ATOM 853 O O . GLU A 1 101 ? -10.938 3.019 19.586 1.00 94.00 101 GLU A O 1
ATOM 858 N N . GLN A 1 102 ? -9.782 2.368 17.793 1.00 84.75 102 GLN A N 1
ATOM 859 C CA . GLN A 1 102 ? -10.408 1.038 17.702 1.00 84.75 102 GLN A CA 1
ATOM 860 C C . GLN A 1 102 ? -9.984 0.065 18.814 1.00 84.75 102 GLN A C 1
ATOM 862 O O . GLN A 1 102 ? -10.632 -0.964 19.003 1.00 84.75 102 GLN A O 1
ATOM 867 N N . ASN A 1 103 ? -8.877 0.348 19.505 1.00 71.88 103 ASN A N 1
ATOM 868 C CA . ASN A 1 103 ? -8.325 -0.500 20.563 1.00 71.88 103 ASN A CA 1
ATOM 869 C C . ASN A 1 103 ? -8.607 0.034 21.980 1.00 71.88 103 ASN A C 1
ATOM 871 O O . ASN A 1 103 ? -8.107 -0.544 22.947 1.00 71.88 103 ASN A O 1
ATOM 875 N N . THR A 1 104 ? -9.369 1.126 22.097 1.00 55.22 104 THR A N 1
ATOM 876 C CA . THR A 1 104 ? -9.779 1.741 23.371 1.00 55.22 104 THR A CA 1
ATOM 877 C C . THR A 1 104 ? -11.256 1.469 23.631 1.00 55.22 104 THR A C 1
ATOM 879 O O . THR A 1 104 ? -11.599 1.188 24.801 1.00 55.22 104 THR A O 1
#

pLDDT: mean 82.45, std 12.39, range [39.44, 96.19]

Sequence (104 aa):
DYLQEVKMEYIDYIMGDHGKATQEEMNQLITNFLAPSSQTKFYIHISTEDHHYKNHILPFTKVLDRYGIFYELDKERYTNHGDVGEYYKNYAAEKIKEIIEQNT

Secondary structure (DSSP, 8-state):
-GGGSS-HHHHHHHHS--SHHHHHHHHHHHHHTPPTT-S--EEEEEETTSHHIIIIIHHHHHHHHHHT--EEEEEE--S-GGGHHHHHHHHHHHHHHHHHHHT-

Foldseek 3Di:
DVVVPPDQVVLCVVPVDRDPVSVVVVLCVVLVPDAQPDPDEEEEEDEPLDPCCVVPVVVVVVSCVVSVHHYDYDYDHDNDPVCCVVPVVVVVVVVVVVVVVVVD